Protein AF-A0A382SK21-F1 (afdb_monomer_lite)

Sequence (80 aa):
LIWVRREGNRRYQGRAYYAIRRGNWKLLQNTAFEPMQLVNLANDPKEAKPKPPNGKIANELSRALMDHLLRAGKIPWQKP

InterPro domains:
  IPR017850 Alkaline-phosphatase-like, core domain superfamily [SSF53649] (10-77)

Organism: NCBI:txid408172

Secondary structure (DSSP, 8-state):
-EEEEE--STTTTT-EEEEEEETTEEEE-SSTTSPPEEEETTT-TT--S-B-S-SHHHHHHHHHHHHHHHHHHTS-SS--

pLDDT: mean 93.03, std 4.6, range [71.88, 97.69]

Radius of gyration: 13.73 Å; chains: 1; bounding box: 26×27×39 Å

Foldseek 3Di:
DKDKDADCDPQQVRAIWIWDDDPQWIWTDPHNPDAIWIGGCVVCVPRPDTHHLDDDVSVVRVVVNVVVVVVVVVDDPDDD

Structure (mmCIF, N/CA/C/O backbone):
data_AF-A0A382SK21-F1
#
_entry.id   AF-A0A382SK21-F1
#
loop_
_atom_site.group_PDB
_atom_site.id
_atom_site.type_symbol
_atom_site.label_atom_id
_atom_site.label_alt_id
_atom_site.label_comp_id
_atom_site.label_asym_id
_atom_site.label_entity_id
_atom_site.label_seq_id
_atom_site.pdbx_PDB_ins_code
_atom_site.Cartn_x
_atom_site.Cartn_y
_atom_site.Cartn_z
_atom_site.occupancy
_atom_site.B_iso_or_equiv
_atom_site.auth_seq_id
_atom_site.auth_comp_id
_atom_site.auth_asym_id
_atom_site.auth_atom_id
_atom_site.pdbx_PDB_model_num
ATOM 1 N N . LEU A 1 1 ? -9.408 -5.594 -3.949 1.00 91.00 1 LEU A N 1
ATOM 2 C CA . LEU A 1 1 ? -9.017 -4.412 -4.753 1.00 91.00 1 LEU A CA 1
ATOM 3 C C . LEU A 1 1 ? -7.519 -4.196 -4.597 1.00 91.00 1 LEU A C 1
ATOM 5 O O . LEU A 1 1 ? -7.050 -4.248 -3.465 1.00 91.00 1 LEU A O 1
ATOM 9 N N . ILE A 1 2 ? -6.791 -3.977 -5.691 1.00 96.12 2 ILE A N 1
ATOM 10 C CA . ILE A 1 2 ? -5.387 -3.540 -5.672 1.00 96.12 2 ILE A CA 1
ATOM 11 C C . ILE A 1 2 ? -5.310 -2.258 -6.490 1.00 96.12 2 ILE A C 1
ATOM 13 O O . ILE A 1 2 ? -5.947 -2.162 -7.537 1.00 96.12 2 ILE A O 1
ATOM 17 N N . TRP A 1 3 ? -4.575 -1.279 -5.984 1.00 95.12 3 TRP A N 1
ATOM 18 C CA . TRP A 1 3 ? -4.361 0.002 -6.627 1.00 95.12 3 TRP A CA 1
ATOM 19 C C . TRP A 1 3 ? -2.865 0.288 -6.687 1.00 95.12 3 TRP A C 1
ATOM 21 O O . TRP A 1 3 ? -2.142 0.106 -5.704 1.00 95.12 3 TRP A O 1
ATOM 31 N N . VAL A 1 4 ? -2.413 0.709 -7.863 1.00 93.81 4 VAL A N 1
ATOM 32 C CA . VAL A 1 4 ? -1.017 1.017 -8.153 1.00 93.81 4 VAL A CA 1
ATOM 33 C C . VAL A 1 4 ? -0.996 2.303 -8.957 1.00 93.81 4 VAL A C 1
ATOM 35 O O . VAL A 1 4 ? -1.706 2.416 -9.956 1.00 93.81 4 VAL A O 1
ATOM 38 N N . ARG A 1 5 ? -0.158 3.256 -8.556 1.00 92.06 5 ARG A N 1
ATOM 39 C CA . ARG A 1 5 ? 0.126 4.444 -9.362 1.00 92.06 5 ARG A CA 1
ATOM 40 C C . ARG A 1 5 ? 1.616 4.675 -9.415 1.00 92.06 5 ARG A C 1
ATOM 42 O O . ARG A 1 5 ? 2.287 4.679 -8.387 1.00 92.06 5 ARG A O 1
ATOM 49 N N . ARG A 1 6 ? 2.109 4.897 -10.628 1.00 89.94 6 ARG A N 1
ATOM 50 C CA . ARG A 1 6 ? 3.480 5.308 -10.904 1.00 89.94 6 ARG A CA 1
ATOM 51 C C . ARG A 1 6 ? 3.454 6.741 -11.407 1.00 89.94 6 ARG A C 1
ATOM 53 O O . ARG A 1 6 ? 2.690 7.050 -12.316 1.00 89.94 6 ARG A O 1
ATOM 60 N N . GLU A 1 7 ? 4.256 7.612 -10.807 1.00 89.62 7 GLU A N 1
ATOM 61 C CA . GLU A 1 7 ? 4.239 9.039 -11.129 1.00 89.62 7 GLU A CA 1
ATOM 62 C C . GLU A 1 7 ? 5.657 9.587 -11.308 1.00 89.62 7 GLU A C 1
ATOM 64 O O . GLU A 1 7 ? 6.541 9.342 -10.491 1.00 89.62 7 GLU A O 1
ATOM 69 N N . GLY A 1 8 ? 5.879 10.314 -12.406 1.00 88.19 8 GLY A N 1
ATOM 70 C CA . GLY A 1 8 ? 7.204 10.781 -12.834 1.00 88.19 8 GLY A CA 1
ATOM 71 C C . GLY A 1 8 ? 7.629 12.151 -12.300 1.00 88.19 8 GLY A C 1
ATOM 72 O O . GLY A 1 8 ? 8.709 12.620 -12.637 1.00 88.19 8 GLY A O 1
ATOM 73 N N . ASN A 1 9 ? 6.801 12.824 -11.497 1.00 88.88 9 ASN A N 1
ATOM 74 C CA . ASN A 1 9 ? 7.131 14.156 -10.987 1.00 88.88 9 ASN A CA 1
ATOM 75 C C . ASN A 1 9 ? 8.258 14.108 -9.927 1.00 88.88 9 ASN A C 1
ATOM 77 O O . ASN A 1 9 ? 8.599 13.044 -9.404 1.00 88.88 9 ASN A O 1
ATOM 81 N N . ARG A 1 10 ? 8.800 15.274 -9.543 1.00 89.44 10 ARG A N 1
ATOM 82 C CA . ARG A 1 10 ? 9.880 15.375 -8.536 1.00 89.44 10 ARG A CA 1
ATOM 83 C C . ARG A 1 10 ? 9.520 14.764 -7.175 1.00 89.44 10 ARG A C 1
ATOM 85 O O . ARG A 1 10 ? 10.417 14.327 -6.464 1.00 89.44 10 ARG A O 1
ATOM 92 N N . ARG A 1 11 ? 8.233 14.722 -6.811 1.00 88.25 11 ARG A N 1
ATOM 93 C CA . ARG A 1 11 ? 7.758 14.182 -5.530 1.00 88.25 11 ARG A CA 1
ATOM 94 C C . ARG A 1 11 ? 7.807 12.657 -5.485 1.00 88.25 11 ARG A C 1
ATOM 96 O O . ARG A 1 11 ? 8.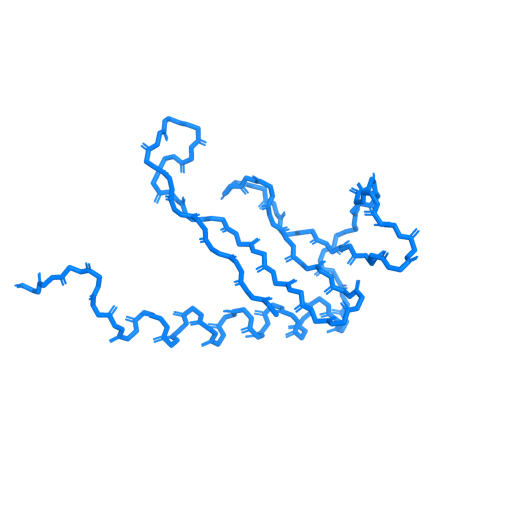094 12.125 -4.424 1.00 88.25 11 ARG A O 1
ATOM 103 N N . TYR A 1 12 ? 7.533 11.969 -6.594 1.00 89.31 12 TYR A N 1
ATOM 104 C CA . TYR A 1 12 ? 7.470 10.498 -6.650 1.00 89.31 12 TYR A CA 1
ATOM 105 C C . TYR A 1 12 ? 8.652 9.858 -7.394 1.00 89.31 12 TYR A C 1
ATOM 107 O O . TYR A 1 12 ? 8.893 8.664 -7.237 1.00 89.31 12 TYR A O 1
ATOM 115 N N . GLN A 1 13 ? 9.422 10.642 -8.158 1.00 91.00 13 GLN A N 1
ATOM 116 C CA . GLN A 1 13 ? 10.668 10.240 -8.830 1.00 91.00 13 GLN A CA 1
ATOM 117 C C . GLN A 1 13 ? 10.527 8.970 -9.687 1.00 91.00 13 GLN A C 1
ATOM 119 O O . GLN A 1 13 ? 11.410 8.115 -9.719 1.00 91.00 13 GLN A O 1
ATOM 124 N N . GLY A 1 14 ? 9.377 8.799 -10.344 1.00 90.50 14 GLY A N 1
ATOM 125 C CA . GLY A 1 14 ? 9.104 7.635 -11.186 1.00 90.50 14 GLY A CA 1
ATOM 126 C C . GLY A 1 14 ? 8.845 6.340 -10.414 1.00 90.50 14 GLY A C 1
ATOM 127 O O . GLY A 1 14 ? 8.705 5.289 -11.048 1.00 90.50 14 GLY A O 1
ATOM 128 N N . ARG A 1 15 ? 8.767 6.382 -9.077 1.00 91.44 15 ARG A N 1
ATOM 129 C CA . ARG A 1 15 ? 8.420 5.228 -8.243 1.00 91.44 15 ARG A CA 1
ATOM 130 C C . ARG A 1 15 ? 6.913 5.004 -8.228 1.00 91.44 15 ARG A C 1
ATOM 132 O O . ARG A 1 15 ? 6.117 5.925 -8.425 1.00 91.44 15 ARG A O 1
ATOM 139 N N . ALA A 1 16 ? 6.538 3.753 -7.998 1.00 92.12 16 ALA A N 1
ATOM 140 C CA . ALA A 1 16 ? 5.157 3.382 -7.761 1.00 92.12 16 ALA A CA 1
ATOM 141 C C . ALA A 1 16 ? 4.870 3.324 -6.260 1.00 92.12 16 ALA A C 1
ATOM 143 O O . ALA A 1 16 ? 5.750 2.991 -5.467 1.00 92.12 16 ALA A O 1
ATOM 144 N N . TYR A 1 17 ? 3.633 3.635 -5.897 1.00 94.56 17 TYR A N 1
ATOM 145 C CA . TYR A 1 17 ? 3.103 3.420 -4.560 1.00 94.56 17 TYR A CA 1
ATOM 146 C C . TYR A 1 17 ? 1.833 2.581 -4.641 1.00 94.56 17 TYR A C 1
ATOM 148 O O . TYR A 1 17 ? 1.147 2.548 -5.672 1.00 94.56 17 TYR A O 1
ATOM 156 N N . TYR A 1 18 ? 1.567 1.850 -3.564 1.00 96.19 18 TYR A N 1
ATOM 157 C CA . TYR A 1 18 ? 0.666 0.709 -3.604 1.00 96.19 18 TYR A CA 1
ATOM 158 C C . TYR A 1 18 ? -0.414 0.801 -2.537 1.00 96.19 18 TYR A C 1
ATOM 160 O O . TYR A 1 18 ? -0.186 1.273 -1.424 1.00 96.19 18 TYR A O 1
ATOM 168 N N . ALA A 1 19 ? -1.588 0.270 -2.861 1.00 97.06 19 ALA A N 1
ATOM 169 C CA . ALA A 1 19 ? -2.607 -0.040 -1.877 1.00 97.06 19 ALA A CA 1
ATOM 170 C C . ALA A 1 19 ? -3.311 -1.353 -2.224 1.00 97.06 19 ALA A C 1
ATOM 172 O O . ALA A 1 19 ? -3.609 -1.643 -3.382 1.00 97.06 19 ALA A O 1
ATOM 173 N N . ILE A 1 20 ? -3.629 -2.144 -1.208 1.00 97.69 20 ILE A N 1
ATOM 174 C CA . ILE A 1 20 ? -4.439 -3.351 -1.333 1.00 97.69 20 ILE A CA 1
ATOM 175 C C . ILE A 1 20 ? -5.513 -3.352 -0.254 1.00 97.69 20 ILE A C 1
ATOM 177 O O . ILE A 1 20 ? -5.249 -3.058 0.909 1.00 97.69 20 ILE A O 1
ATOM 181 N N . ARG A 1 21 ? -6.739 -3.706 -0.641 1.00 96.38 21 ARG A N 1
ATOM 182 C CA . ARG A 1 21 ? -7.868 -3.882 0.274 1.00 96.38 21 ARG A CA 1
ATOM 183 C C . ARG A 1 21 ? -8.485 -5.264 0.104 1.00 96.38 21 ARG A C 1
ATOM 185 O O . ARG A 1 21 ? -8.851 -5.650 -1.017 1.00 96.38 21 ARG A O 1
ATOM 192 N N . ARG A 1 22 ? -8.656 -5.964 1.229 1.00 96.31 22 ARG A N 1
ATOM 193 C CA . ARG A 1 22 ? -9.452 -7.193 1.356 1.00 96.31 22 ARG A CA 1
ATOM 194 C C . ARG A 1 22 ? -10.384 -7.060 2.561 1.00 96.31 22 ARG A C 1
ATOM 196 O O . ARG A 1 22 ? -9.929 -6.917 3.693 1.00 96.31 22 ARG A O 1
ATOM 203 N N . GLY A 1 23 ? -11.691 -7.077 2.305 1.00 94.75 23 GLY A N 1
ATOM 204 C CA . GLY A 1 23 ? -12.699 -6.800 3.330 1.00 94.75 23 GLY A CA 1
ATOM 205 C C . GLY A 1 23 ? -12.484 -5.430 3.984 1.00 94.75 23 GLY A C 1
ATOM 206 O O . GLY A 1 23 ? -12.377 -4.406 3.296 1.00 94.75 23 GLY A O 1
ATOM 207 N N . ASN A 1 24 ? -12.387 -5.429 5.314 1.00 96.19 24 ASN A N 1
ATOM 208 C CA . ASN A 1 24 ? -12.189 -4.224 6.124 1.00 96.19 24 ASN A CA 1
ATOM 209 C C . ASN A 1 24 ? -10.722 -3.801 6.233 1.00 96.19 24 ASN A C 1
ATOM 211 O O . ASN A 1 24 ? -10.444 -2.679 6.645 1.00 96.19 24 ASN A O 1
ATOM 215 N N . TRP A 1 25 ? -9.782 -4.667 5.857 1.00 96.94 25 TRP A N 1
ATOM 216 C CA . TRP A 1 25 ? -8.360 -4.387 5.995 1.00 96.94 25 TRP A CA 1
ATOM 217 C C . TRP A 1 25 ? -7.783 -3.802 4.715 1.00 96.94 25 TRP A C 1
ATOM 219 O O . TRP A 1 25 ? -7.996 -4.317 3.611 1.00 96.94 25 TRP A O 1
ATOM 229 N N . LYS A 1 26 ? -7.034 -2.718 4.889 1.00 97.19 26 LYS A N 1
ATOM 230 C CA . LYS A 1 26 ? -6.341 -1.991 3.834 1.00 97.19 26 LYS A CA 1
ATOM 231 C C . LYS A 1 26 ? -4.875 -1.853 4.222 1.00 97.19 26 LYS A C 1
ATOM 233 O O . LYS A 1 26 ? -4.573 -1.411 5.323 1.00 97.19 26 LYS A O 1
ATOM 238 N N . LEU A 1 27 ? -3.977 -2.229 3.324 1.00 97.50 27 LEU A N 1
ATOM 239 C CA . LEU A 1 27 ? -2.545 -1.977 3.440 1.00 97.50 27 LEU A CA 1
ATOM 240 C C . LEU A 1 27 ? -2.181 -0.958 2.359 1.00 97.50 27 LEU A C 1
ATOM 242 O O . LEU A 1 27 ? -2.487 -1.203 1.192 1.00 97.50 27 LEU A O 1
ATOM 246 N N . LEU A 1 28 ? -1.600 0.182 2.725 1.00 95.88 28 LEU A N 1
ATOM 247 C CA . LEU A 1 28 ? -1.349 1.283 1.795 1.00 95.88 28 LEU A CA 1
ATOM 248 C C . LEU A 1 28 ? -0.018 2.002 2.020 1.00 95.88 28 LEU A C 1
ATOM 250 O O . LEU A 1 28 ? 0.558 1.955 3.101 1.00 95.88 28 LEU A O 1
ATOM 254 N N . GLN A 1 29 ? 0.394 2.729 0.990 1.00 93.94 29 GLN A N 1
ATOM 255 C CA . GLN A 1 29 ? 1.394 3.790 0.999 1.00 93.94 29 GLN A CA 1
ATOM 256 C C . GLN A 1 29 ? 0.743 5.070 0.476 1.00 93.94 29 GLN A C 1
ATOM 258 O O . GLN A 1 29 ? 0.130 5.033 -0.591 1.00 93.94 29 GLN A O 1
ATOM 263 N N . ASN A 1 30 ? 0.880 6.199 1.180 1.00 90.12 30 ASN A N 1
ATOM 264 C CA . ASN A 1 30 ? 0.425 7.490 0.643 1.00 90.12 30 ASN A CA 1
ATOM 265 C C . ASN A 1 30 ? 1.478 8.113 -0.278 1.00 90.12 30 ASN A C 1
ATOM 267 O O . ASN A 1 30 ? 1.137 8.795 -1.245 1.00 90.12 30 ASN A O 1
ATOM 271 N N . THR A 1 31 ? 2.756 7.840 -0.016 1.00 90.69 31 THR A N 1
ATOM 272 C CA . THR A 1 31 ? 3.858 8.173 -0.919 1.00 90.69 31 THR A CA 1
ATOM 273 C C . THR A 1 31 ? 4.746 6.962 -1.183 1.00 90.69 31 THR A C 1
ATOM 275 O O . THR A 1 31 ? 4.811 6.027 -0.391 1.00 90.69 31 THR A O 1
ATOM 278 N N . ALA A 1 32 ? 5.479 6.985 -2.299 1.00 89.50 32 ALA A N 1
ATOM 279 C CA . ALA A 1 32 ? 6.375 5.892 -2.691 1.00 89.50 32 ALA A CA 1
ATOM 280 C C . ALA A 1 32 ? 7.622 5.738 -1.790 1.00 89.50 32 ALA A C 1
ATOM 282 O O . ALA A 1 32 ? 8.454 4.864 -2.033 1.00 89.50 32 ALA A O 1
ATOM 283 N N . PHE A 1 33 ? 7.780 6.610 -0.791 1.00 91.12 33 PHE A N 1
ATOM 284 C CA . PHE A 1 33 ? 8.914 6.630 0.137 1.00 91.12 33 PHE A CA 1
ATOM 285 C C . PHE A 1 33 ? 8.511 6.275 1.567 1.00 91.12 33 PHE A C 1
ATOM 287 O O . PHE A 1 33 ? 9.377 6.033 2.403 1.00 91.12 33 PHE A O 1
ATOM 294 N N . GLU A 1 34 ? 7.213 6.235 1.849 1.00 92.19 34 GLU A N 1
ATOM 295 C CA . GLU A 1 34 ? 6.710 5.846 3.154 1.00 92.19 34 GLU A CA 1
ATOM 296 C C . GLU A 1 34 ? 6.713 4.319 3.320 1.00 92.19 34 GLU A C 1
ATOM 298 O O . GLU A 1 34 ? 6.526 3.568 2.351 1.00 92.19 34 GLU A O 1
ATOM 303 N N . PRO A 1 35 ? 6.893 3.826 4.557 1.00 93.88 35 PRO A N 1
ATOM 304 C CA . PRO A 1 35 ? 6.625 2.429 4.853 1.00 93.88 35 PRO A CA 1
ATOM 305 C C . PRO A 1 35 ? 5.143 2.112 4.609 1.00 93.88 35 PRO A C 1
ATOM 307 O O . PRO A 1 35 ? 4.278 2.981 4.714 1.00 93.88 35 PRO A O 1
ATOM 310 N N . MET A 1 36 ? 4.840 0.847 4.312 1.00 95.56 36 MET A N 1
ATOM 311 C CA . MET A 1 36 ? 3.449 0.394 4.235 1.00 95.56 36 MET A CA 1
ATOM 312 C C . MET A 1 36 ? 2.753 0.596 5.582 1.00 95.56 36 MET A C 1
ATOM 314 O O . MET A 1 36 ? 3.344 0.391 6.639 1.00 95.56 36 MET A O 1
ATOM 318 N N . GLN A 1 37 ? 1.478 0.952 5.540 1.00 96.56 37 GLN A N 1
ATOM 319 C CA . GLN A 1 37 ? 0.639 1.182 6.706 1.00 96.56 37 GLN A CA 1
ATOM 320 C C . GLN A 1 37 ? -0.622 0.332 6.618 1.00 96.56 37 GLN A C 1
ATOM 322 O O . GLN A 1 37 ? -1.207 0.177 5.546 1.00 96.56 37 GLN A O 1
ATOM 327 N N . LEU A 1 38 ? -1.047 -0.224 7.749 1.00 97.19 38 LEU A N 1
ATOM 328 C CA . LEU A 1 38 ? -2.243 -1.044 7.872 1.00 97.19 38 LEU A CA 1
ATOM 329 C C . LEU A 1 38 ? -3.385 -0.231 8.492 1.00 97.19 38 LEU A C 1
ATOM 331 O O . LEU A 1 38 ? -3.249 0.327 9.577 1.00 97.19 38 LEU A O 1
ATOM 335 N N . VAL A 1 39 ? -4.540 -0.231 7.839 1.00 96.69 39 VAL A N 1
ATOM 336 C CA . VAL A 1 39 ? -5.765 0.438 8.285 1.00 96.69 39 VAL A CA 1
ATOM 337 C C . VAL A 1 39 ? -6.904 -0.576 8.331 1.00 96.69 39 VAL A C 1
ATOM 339 O O . VAL A 1 39 ? -7.028 -1.439 7.457 1.00 96.69 39 VAL A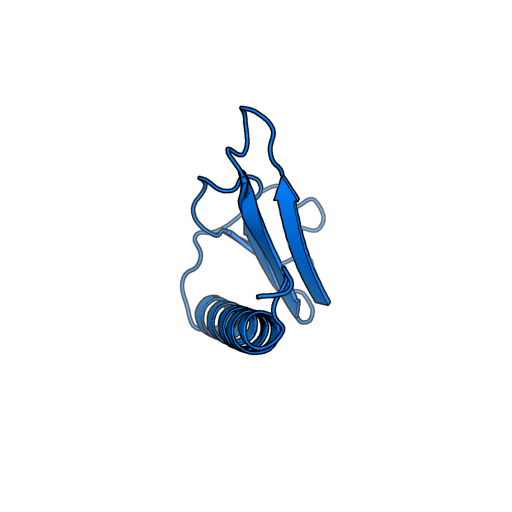 O 1
ATOM 342 N N . ASN A 1 40 ? -7.750 -0.471 9.354 1.00 96.00 40 ASN A N 1
ATOM 343 C CA . ASN A 1 40 ? -9.009 -1.203 9.423 1.00 96.00 40 ASN A CA 1
ATOM 344 C C . ASN A 1 40 ? -10.164 -0.225 9.208 1.00 96.00 40 ASN A C 1
ATOM 346 O O . ASN A 1 40 ? -10.510 0.525 10.112 1.00 96.00 40 ASN A O 1
ATOM 350 N N . LEU A 1 41 ? -10.779 -0.274 8.032 1.00 94.81 41 LEU A N 1
ATOM 351 C CA . LEU A 1 41 ? -11.827 0.651 7.604 1.00 94.81 41 LEU A CA 1
ATOM 352 C C . LEU A 1 41 ? -13.153 0.482 8.353 1.00 94.81 41 LEU A C 1
ATOM 354 O O . LEU A 1 41 ? -13.980 1.385 8.301 1.00 94.81 41 LEU A O 1
ATOM 358 N N . ALA A 1 42 ? -13.374 -0.642 9.043 1.00 94.94 42 ALA A N 1
ATOM 359 C CA . ALA A 1 42 ? -14.552 -0.788 9.898 1.00 94.94 42 ALA A CA 1
ATOM 360 C C . ALA A 1 42 ? -14.429 0.062 11.169 1.00 94.94 42 ALA A C 1
ATOM 362 O O . ALA A 1 42 ? -15.405 0.654 11.612 1.00 94.94 42 ALA A O 1
ATOM 363 N N . ASN A 1 43 ? -13.217 0.147 11.724 1.00 94.19 43 ASN A N 1
ATOM 364 C CA . ASN A 1 43 ? -12.952 0.891 12.957 1.00 94.19 43 ASN A CA 1
ATOM 365 C C . ASN A 1 43 ? -12.468 2.321 12.681 1.00 94.19 43 ASN A C 1
ATOM 367 O O . ASN A 1 43 ? -12.639 3.206 13.513 1.00 94.19 43 ASN A O 1
ATOM 371 N N . ASP A 1 44 ? -11.832 2.534 11.532 1.00 94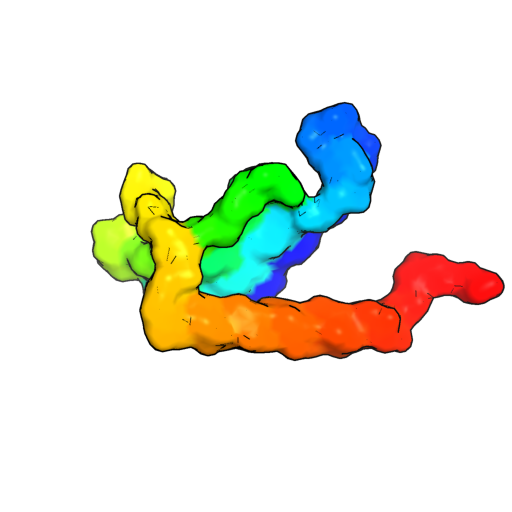.31 44 ASP A N 1
ATOM 372 C CA . ASP A 1 44 ? -11.241 3.799 11.114 1.00 94.31 44 ASP A CA 1
ATOM 373 C C . ASP A 1 44 ? -11.571 4.087 9.638 1.00 94.31 44 ASP A C 1
ATOM 375 O O . ASP A 1 44 ? -10.710 3.991 8.759 1.00 94.31 44 ASP A O 1
ATOM 379 N N . PRO A 1 45 ? -12.837 4.421 9.332 1.00 93.88 45 PRO A N 1
ATOM 380 C CA . PRO A 1 45 ? -13.279 4.683 7.962 1.00 93.88 45 PRO A CA 1
ATOM 381 C C . PRO A 1 45 ? -12.645 5.940 7.350 1.00 93.88 45 PRO A C 1
ATOM 383 O O . PRO A 1 45 ? -12.663 6.094 6.132 1.00 93.88 45 PRO A O 1
ATOM 386 N N . LYS A 1 46 ? -12.092 6.838 8.179 1.00 93.94 46 LYS A N 1
ATOM 387 C CA . LYS A 1 46 ? -11.391 8.056 7.744 1.00 93.94 46 LYS A CA 1
ATOM 388 C C . LYS A 1 46 ? -9.874 7.871 7.627 1.00 93.94 46 LYS A C 1
ATOM 390 O O . LYS A 1 46 ? -9.190 8.835 7.307 1.00 93.94 46 LYS A O 1
ATOM 395 N N . GLU A 1 47 ? -9.362 6.664 7.880 1.00 93.75 47 GLU A N 1
ATOM 396 C CA . GLU A 1 47 ? -7.933 6.325 7.798 1.00 93.75 47 GLU A CA 1
ATOM 397 C C . GLU A 1 47 ? -7.038 7.238 8.666 1.00 93.75 47 GLU A C 1
ATOM 399 O O . GLU A 1 47 ? -5.886 7.508 8.331 1.00 93.75 47 GLU A O 1
ATOM 404 N N . ALA A 1 48 ? -7.569 7.736 9.786 1.00 93.12 48 ALA A N 1
ATOM 405 C CA . ALA A 1 48 ? -6.904 8.714 10.643 1.00 93.12 48 ALA A CA 1
ATOM 406 C C . ALA A 1 48 ? -5.846 8.094 11.573 1.00 93.12 48 ALA A C 1
ATOM 408 O O . ALA A 1 48 ? -5.001 8.809 12.111 1.00 93.12 48 ALA A O 1
ATOM 409 N N . LYS A 1 49 ? -5.901 6.778 11.806 1.00 92.94 49 LYS A N 1
ATOM 410 C CA . LYS A 1 49 ? -5.028 6.043 12.735 1.00 92.94 49 LYS A CA 1
ATOM 411 C C . LYS A 1 49 ? -4.393 4.824 12.052 1.00 92.94 49 LYS A C 1
ATOM 413 O O . LYS A 1 49 ? -4.663 3.683 12.452 1.00 92.94 49 LYS A O 1
ATOM 418 N N . PRO A 1 50 ? -3.528 5.039 11.042 1.00 93.88 50 PRO A N 1
ATOM 419 C CA . PRO A 1 50 ? -2.775 3.959 10.427 1.00 93.88 50 PRO A CA 1
ATOM 420 C C . PRO A 1 50 ? -1.875 3.265 11.451 1.00 93.88 50 PRO A C 1
ATOM 422 O O . PRO A 1 50 ? -1.286 3.888 12.334 1.00 93.88 50 PRO A O 1
ATOM 425 N N . LYS A 1 51 ? -1.763 1.946 11.320 1.00 94.38 51 LYS A N 1
ATOM 426 C CA . LYS A 1 51 ? -0.905 1.094 12.143 1.00 94.38 51 LYS A CA 1
ATOM 427 C C . LYS A 1 51 ? 0.310 0.637 11.336 1.00 94.38 51 LYS A C 1
ATOM 429 O O . LYS A 1 51 ? 0.224 0.550 10.109 1.00 94.38 51 LYS A O 1
ATOM 434 N N . PRO A 1 52 ? 1.433 0.303 11.991 1.00 94.56 52 PRO A N 1
ATOM 435 C CA . PRO A 1 52 ? 2.537 -0.359 11.307 1.00 94.56 52 PRO A CA 1
ATOM 436 C C . PRO A 1 52 ? 2.062 -1.680 10.667 1.00 94.56 52 PRO A C 1
ATOM 438 O O . PRO A 1 52 ? 1.112 -2.298 11.164 1.00 94.56 52 PRO A O 1
ATOM 441 N N . PRO A 1 53 ? 2.700 -2.129 9.574 1.00 93.31 53 PRO A N 1
ATOM 442 C CA . PRO A 1 53 ? 2.255 -3.250 8.753 1.00 93.31 53 PRO A CA 1
ATOM 443 C C . PRO A 1 53 ? 2.665 -4.591 9.380 1.00 93.31 53 PRO A C 1
ATOM 445 O O . PRO A 1 53 ? 3.342 -5.407 8.763 1.00 93.31 53 PRO A O 1
ATOM 448 N N . ASN A 1 54 ? 2.250 -4.814 10.624 1.00 92.44 54 ASN A N 1
ATOM 449 C CA . ASN A 1 54 ? 2.668 -5.953 11.429 1.00 92.44 54 ASN A CA 1
ATOM 450 C C . ASN A 1 54 ? 1.534 -6.972 11.594 1.00 92.44 54 ASN A C 1
ATOM 452 O O . ASN A 1 54 ? 0.345 -6.645 11.543 1.00 92.44 54 ASN A O 1
ATOM 456 N N . GLY A 1 55 ? 1.918 -8.220 11.859 1.00 94.50 55 GLY A N 1
ATOM 457 C CA . GLY A 1 55 ? 0.994 -9.309 12.164 1.00 94.50 55 GLY A CA 1
ATOM 458 C C . GLY A 1 55 ? 0.461 -10.050 10.936 1.00 94.50 55 GLY A C 1
ATOM 459 O O . GLY A 1 55 ? 0.785 -9.754 9.786 1.00 94.50 55 GLY A O 1
ATOM 460 N N . LYS A 1 56 ? -0.376 -11.059 11.201 1.00 96.19 56 LYS A N 1
ATOM 461 C CA . LYS A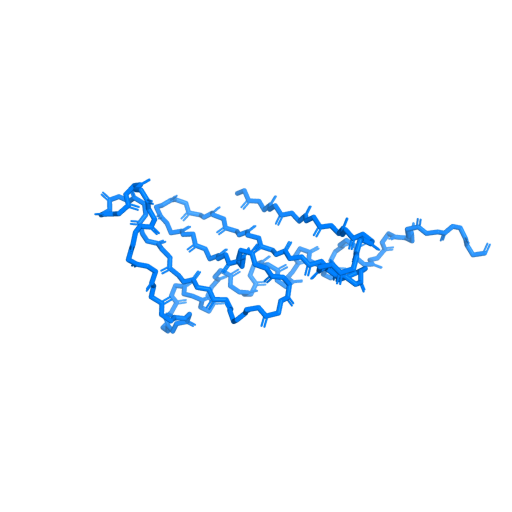 1 56 ? -0.825 -12.036 10.198 1.00 96.19 56 LYS A CA 1
ATOM 462 C C . LYS A 1 56 ? -1.537 -11.390 9.005 1.00 96.19 56 LYS A C 1
ATOM 464 O O . LYS A 1 56 ? -1.215 -11.691 7.863 1.00 96.19 56 LYS A O 1
ATOM 469 N N . ILE A 1 57 ? -2.449 -10.457 9.270 1.00 95.50 57 ILE A N 1
ATOM 470 C CA . ILE A 1 57 ? -3.258 -9.805 8.229 1.00 95.50 57 ILE A CA 1
ATOM 471 C C . ILE A 1 57 ? -2.393 -8.927 7.318 1.00 95.50 57 ILE A C 1
ATOM 473 O O . ILE A 1 57 ? -2.566 -8.947 6.101 1.00 95.50 57 ILE A O 1
ATOM 477 N N . ALA A 1 58 ? -1.432 -8.189 7.882 1.00 96.38 58 ALA A N 1
ATOM 478 C CA . ALA A 1 58 ? -0.497 -7.405 7.081 1.00 96.38 58 ALA A CA 1
ATOM 479 C C . ALA A 1 58 ? 0.351 -8.311 6.179 1.00 96.38 58 ALA A C 1
ATOM 481 O O . ALA A 1 58 ? 0.500 -8.018 4.997 1.00 96.38 58 ALA A O 1
ATOM 482 N N . ASN A 1 59 ? 0.833 -9.442 6.701 1.00 96.69 59 ASN A N 1
ATOM 483 C CA . ASN A 1 59 ? 1.603 -10.412 5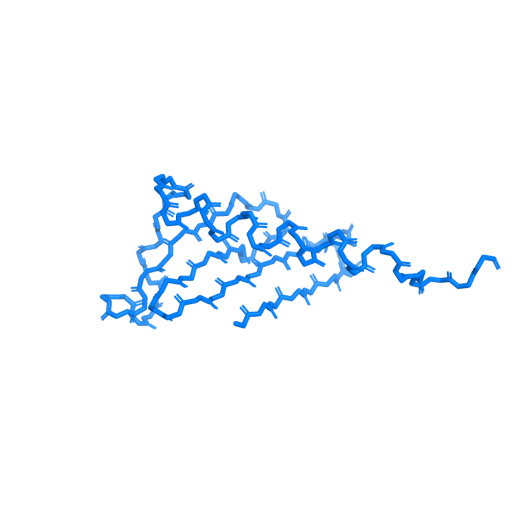.920 1.00 96.69 59 ASN A CA 1
ATOM 484 C C . ASN A 1 59 ? 0.780 -11.025 4.777 1.00 96.69 59 ASN A C 1
ATOM 486 O O . ASN A 1 59 ? 1.277 -11.148 3.659 1.00 96.69 59 ASN A O 1
ATOM 490 N N . GLU A 1 60 ? -0.487 -11.366 5.024 1.00 97.25 60 GLU A N 1
ATOM 491 C CA . GLU A 1 60 ? -1.401 -11.876 3.994 1.00 97.25 60 GLU A CA 1
ATOM 492 C C . GLU A 1 60 ? -1.651 -10.848 2.882 1.00 97.25 60 GLU A C 1
ATOM 494 O O . GLU A 1 60 ? -1.608 -11.187 1.696 1.00 97.25 60 GLU A O 1
ATOM 499 N N . LEU A 1 61 ? -1.878 -9.582 3.248 1.00 97.62 61 LEU A N 1
ATOM 500 C CA . LEU A 1 61 ? -2.062 -8.491 2.291 1.00 97.62 61 LEU A CA 1
ATOM 501 C C . LEU A 1 61 ? -0.782 -8.198 1.502 1.00 97.62 61 LEU A C 1
ATOM 503 O O . LEU A 1 61 ? -0.846 -8.048 0.283 1.00 97.62 61 LEU A O 1
ATOM 507 N N . SER A 1 62 ? 0.371 -8.169 2.167 1.00 96.50 62 SER A N 1
ATOM 508 C CA . SER A 1 62 ? 1.676 -7.982 1.528 1.00 96.50 62 SER A CA 1
ATOM 509 C C . SER A 1 62 ? 1.972 -9.095 0.528 1.00 96.50 62 SER A C 1
ATOM 511 O O . SER A 1 62 ? 2.358 -8.812 -0.603 1.00 96.50 62 SER A O 1
ATOM 513 N N . ARG A 1 63 ? 1.726 -10.359 0.893 1.00 97.12 63 ARG A N 1
ATOM 514 C CA . ARG A 1 63 ? 1.915 -11.498 -0.015 1.00 97.12 63 ARG A CA 1
ATOM 515 C C . ARG A 1 63 ? 1.001 -11.401 -1.233 1.00 97.12 63 ARG A C 1
ATOM 517 O O . ARG A 1 63 ? 1.466 -11.518 -2.359 1.00 97.12 63 ARG A O 1
ATOM 524 N N . ALA A 1 64 ? -0.274 -11.092 -1.014 1.00 97.44 64 ALA A N 1
ATOM 525 C CA . ALA A 1 64 ? -1.231 -10.892 -2.094 1.00 97.44 64 ALA A CA 1
ATOM 526 C C . ALA A 1 64 ? -0.853 -9.740 -3.040 1.00 97.44 64 ALA A C 1
ATOM 528 O O . ALA A 1 64 ? -1.094 -9.826 -4.245 1.00 97.44 64 ALA A O 1
ATOM 529 N N . LEU A 1 65 ? -0.287 -8.658 -2.500 1.00 96.44 65 LEU A N 1
ATOM 530 C CA . LEU A 1 65 ? 0.232 -7.552 -3.297 1.00 96.44 65 LEU A CA 1
ATOM 531 C C . LEU A 1 65 ? 1.443 -7.998 -4.124 1.00 96.44 65 LEU A C 1
ATOM 533 O O . LEU A 1 65 ? 1.479 -7.740 -5.324 1.00 96.44 65 LEU A O 1
ATOM 537 N N . MET A 1 66 ? 2.393 -8.711 -3.517 1.00 95.75 66 MET A N 1
ATOM 538 C CA . MET A 1 66 ? 3.565 -9.238 -4.221 1.00 95.75 66 MET A CA 1
ATOM 539 C C . MET A 1 66 ? 3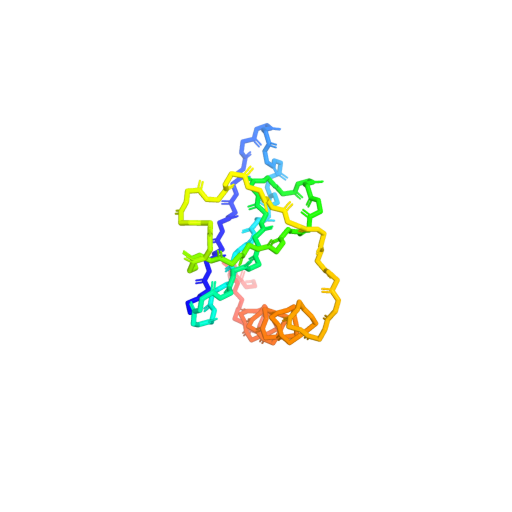.175 -10.182 -5.362 1.00 95.75 66 MET A C 1
ATOM 541 O O . MET A 1 66 ? 3.677 -10.029 -6.473 1.00 95.75 66 MET A O 1
ATOM 545 N N . ASP A 1 67 ? 2.223 -11.091 -5.137 1.00 96.88 67 ASP A N 1
ATOM 546 C CA . ASP A 1 67 ? 1.723 -12.002 -6.175 1.00 96.88 67 ASP A CA 1
ATOM 547 C C . ASP A 1 67 ? 1.140 -11.239 -7.378 1.00 96.88 67 ASP A C 1
ATOM 549 O O . ASP A 1 67 ? 1.319 -11.633 -8.535 1.00 96.88 67 ASP A O 1
ATOM 553 N N . HIS A 1 68 ? 0.452 -10.122 -7.120 1.00 95.31 68 HIS A N 1
ATOM 554 C CA . HIS A 1 68 ? -0.059 -9.248 -8.172 1.00 95.31 68 HIS A CA 1
ATOM 555 C C . HIS A 1 68 ? 1.071 -8.550 -8.938 1.00 95.31 68 HIS A C 1
ATOM 557 O O . HIS A 1 68 ? 1.046 -8.549 -10.169 1.00 95.31 68 HIS A O 1
ATOM 563 N N . LEU A 1 69 ? 2.073 -8.007 -8.239 1.00 93.69 69 LEU A N 1
ATOM 564 C CA . LEU A 1 69 ? 3.220 -7.342 -8.867 1.00 93.69 69 LEU A CA 1
ATOM 565 C C . LEU A 1 69 ? 4.034 -8.303 -9.735 1.00 93.69 69 LEU A C 1
ATOM 567 O O . LEU A 1 69 ? 4.380 -7.959 -10.862 1.00 93.69 69 LEU A O 1
ATOM 571 N N . LEU A 1 70 ? 4.274 -9.527 -9.260 1.00 94.50 70 LEU A N 1
ATOM 572 C CA . LEU A 1 70 ? 4.954 -10.565 -10.036 1.00 94.50 70 LEU A CA 1
ATOM 573 C C . LEU A 1 70 ? 4.176 -10.925 -11.303 1.00 94.50 70 LEU A C 1
ATOM 575 O O . LEU A 1 70 ? 4.770 -11.117 -12.361 1.00 94.50 70 LEU A O 1
ATOM 579 N N . ARG A 1 71 ? 2.843 -11.000 -11.224 1.00 94.69 71 ARG A N 1
ATOM 580 C CA . ARG A 1 71 ? 1.999 -11.255 -12.397 1.00 94.69 71 ARG A CA 1
ATOM 581 C C . ARG A 1 71 ? 2.041 -10.093 -13.387 1.00 94.69 71 ARG A C 1
ATOM 583 O O . ARG A 1 71 ? 2.157 -10.340 -14.582 1.00 94.69 71 ARG A O 1
ATOM 590 N N . ALA A 1 72 ? 1.972 -8.857 -12.897 1.00 91.88 72 ALA A N 1
ATOM 591 C CA . ALA A 1 72 ? 2.046 -7.659 -13.728 1.00 91.88 72 ALA A CA 1
ATOM 592 C C . ALA A 1 72 ? 3.419 -7.518 -14.405 1.00 91.88 72 ALA A C 1
ATOM 594 O O . ALA A 1 72 ? 3.483 -7.190 -15.582 1.00 91.88 72 ALA A O 1
ATOM 595 N N . GLY A 1 73 ? 4.505 -7.845 -13.700 1.00 90.44 73 GLY A N 1
ATOM 596 C CA . GLY A 1 73 ? 5.870 -7.784 -14.230 1.00 90.44 73 GLY A CA 1
ATOM 597 C C . GLY A 1 73 ? 6.157 -8.766 -15.370 1.00 90.44 73 GLY A C 1
ATOM 598 O O . GLY A 1 73 ? 7.105 -8.555 -16.118 1.00 90.44 73 GLY A O 1
ATOM 599 N N . LYS A 1 74 ? 5.333 -9.809 -15.548 1.00 91.94 74 LYS A N 1
ATOM 600 C CA . LYS A 1 74 ? 5.417 -10.711 -16.712 1.00 91.94 74 LYS A CA 1
ATOM 601 C C . LYS A 1 74 ? 4.934 -10.058 -18.006 1.00 91.94 74 LYS A C 1
ATOM 603 O O . LYS A 1 74 ? 5.221 -10.573 -19.082 1.00 91.94 74 LYS A O 1
ATOM 608 N N . ILE A 1 75 ? 4.176 -8.968 -17.907 1.00 90.19 75 ILE A N 1
ATOM 609 C CA . ILE A 1 75 ? 3.669 -8.229 -19.057 1.00 90.19 75 ILE A CA 1
ATOM 610 C C . ILE A 1 75 ? 4.654 -7.083 -19.324 1.00 90.19 75 ILE A C 1
ATOM 612 O O . ILE A 1 75 ? 4.785 -6.191 -18.481 1.00 90.19 75 ILE A O 1
ATOM 616 N N . PRO A 1 76 ? 5.369 -7.086 -20.461 1.00 85.38 76 PRO A N 1
ATOM 617 C CA . PRO A 1 76 ? 6.319 -6.029 -20.771 1.00 85.38 76 PRO A CA 1
ATOM 618 C C . PRO A 1 76 ? 5.577 -4.698 -20.925 1.00 85.38 76 PRO A C 1
ATOM 620 O O . PRO A 1 76 ? 4.655 -4.567 -21.729 1.00 85.38 76 PRO A O 1
ATOM 623 N N . TRP A 1 77 ? 5.973 -3.705 -20.130 1.00 79.31 77 TRP A N 1
ATOM 624 C CA . TRP A 1 77 ? 5.364 -2.370 -20.147 1.00 79.31 77 TRP A CA 1
ATOM 625 C C . TRP A 1 77 ? 5.893 -1.492 -21.290 1.00 79.31 77 TRP A C 1
ATOM 627 O O . TRP A 1 77 ? 5.276 -0.491 -21.644 1.00 79.31 77 TRP A O 1
ATOM 637 N N . GLN A 1 78 ? 7.021 -1.883 -21.877 1.00 78.06 78 GLN A N 1
ATOM 638 C CA . GLN A 1 78 ? 7.606 -1.302 -23.074 1.00 78.06 78 GLN A CA 1
ATOM 639 C C . GLN A 1 78 ? 7.933 -2.457 -24.019 1.00 78.06 78 GLN A C 1
ATOM 641 O O . GLN A 1 78 ? 8.381 -3.512 -23.564 1.00 78.06 78 GLN A O 1
ATOM 646 N N . LYS A 1 79 ? 7.669 -2.281 -25.318 1.00 79.56 79 LYS A N 1
ATOM 647 C CA . LYS A 1 79 ? 8.112 -3.258 -26.318 1.00 79.56 79 LYS A CA 1
ATOM 648 C C . LYS A 1 79 ? 9.647 -3.367 -26.240 1.00 79.56 79 LYS A C 1
ATOM 650 O O . LYS A 1 79 ? 10.273 -2.320 -26.057 1.00 79.56 79 LYS A O 1
ATOM 655 N N . PRO A 1 80 ? 10.216 -4.584 -26.301 1.00 71.88 80 PRO A N 1
ATOM 656 C CA . PRO A 1 80 ? 11.663 -4.758 -26.384 1.00 71.88 80 PRO A CA 1
ATOM 657 C C . PRO A 1 80 ? 12.246 -4.043 -27.606 1.00 71.88 80 PRO A C 1
ATOM 659 O O . PRO A 1 80 ? 11.497 -3.856 -28.597 1.00 71.88 80 PRO A O 1
#